Protein AF-A0A453H8H9-F1 (afdb_monomer_lite)

InterPro domains:
  IPR011989 Armadillo-like helical [G3DSA:1.25.10.10] (1-141)
  IPR016024 Armadillo-type fold [SSF48371] (12-138)
  IPR057546 Stalled ribosome sensor GCN1-like, HEAT repeats region [PF23271] (2-130)

Organism: Aegilops tauschii subsp. strangulata (NCBI:txid200361)

Structure (mmCIF, N/CA/C/O backbone):
data_AF-A0A453H8H9-F1
#
_entry.id   AF-A0A453H8H9-F1
#
loop_
_atom_site.group_PDB
_atom_site.id
_atom_site.type_symbol
_atom_site.label_atom_id
_atom_site.label_alt_id
_atom_site.label_comp_id
_atom_site.label_asym_id
_atom_site.label_entity_id
_atom_site.label_seq_id
_atom_site.pdbx_PDB_ins_code
_atom_site.Cartn_x
_atom_site.Cartn_y
_atom_site.Cartn_z
_atom_site.occupancy
_atom_site.B_iso_or_equiv
_atom_site.auth_seq_id
_atom_site.auth_comp_id
_atom_site.auth_asym_id
_atom_site.auth_atom_id
_atom_site.pdbx_PDB_model_num
ATOM 1 N N . LYS A 1 1 ? -10.991 -15.855 0.104 1.00 68.19 1 LYS A N 1
ATOM 2 C CA . LYS A 1 1 ? -11.996 -16.434 1.033 1.00 68.19 1 LYS A CA 1
ATOM 3 C C . LYS A 1 1 ? -11.415 -16.851 2.385 1.00 68.19 1 LYS A C 1
ATOM 5 O O . LYS A 1 1 ? -11.667 -16.126 3.324 1.00 68.19 1 LYS A O 1
ATOM 10 N N . ALA A 1 2 ? -10.619 -17.922 2.534 1.00 87.75 2 ALA A N 1
ATOM 11 C CA . ALA A 1 2 ? -10.111 -18.306 3.870 1.00 87.75 2 ALA A CA 1
ATOM 12 C C . ALA A 1 2 ? -9.236 -17.217 4.531 1.00 87.75 2 ALA A C 1
ATOM 14 O O . ALA A 1 2 ? -9.503 -16.815 5.657 1.00 87.75 2 ALA A O 1
ATOM 15 N N . ALA A 1 3 ? -8.254 -16.678 3.798 1.00 88.38 3 ALA A N 1
ATOM 16 C CA . ALA A 1 3 ? -7.404 -15.593 4.299 1.00 88.38 3 ALA A CA 1
ATOM 17 C C . ALA A 1 3 ? -8.196 -14.307 4.606 1.00 88.38 3 ALA A C 1
ATOM 19 O O . ALA A 1 3 ? -7.966 -13.677 5.627 1.00 88.38 3 ALA A O 1
ATOM 20 N N . GLU A 1 4 ? -9.172 -13.953 3.766 1.00 93.19 4 GLU A N 1
ATOM 21 C CA . GLU A 1 4 ? -10.088 -12.828 4.022 1.00 93.19 4 GLU A CA 1
ATOM 22 C C . GLU A 1 4 ? -10.867 -13.018 5.327 1.00 93.19 4 GLU A C 1
ATOM 24 O O . GLU A 1 4 ? -10.974 -12.081 6.106 1.00 93.19 4 GLU A O 1
ATOM 29 N N . THR A 1 5 ? -11.391 -14.222 5.584 1.00 90.19 5 THR A N 1
ATOM 30 C CA . THR A 1 5 ? -12.104 -14.520 6.831 1.00 90.19 5 THR A CA 1
ATOM 31 C C . THR A 1 5 ? -11.194 -14.336 8.038 1.00 90.19 5 THR A C 1
ATOM 33 O O . THR A 1 5 ? -11.601 -13.666 8.976 1.00 90.19 5 THR A O 1
ATOM 36 N N . ILE A 1 6 ? -9.967 -14.865 7.993 1.00 87.19 6 ILE A N 1
ATOM 37 C CA . ILE A 1 6 ? -8.990 -14.725 9.086 1.00 87.19 6 ILE A CA 1
ATOM 38 C C . ILE A 1 6 ? -8.727 -13.246 9.383 1.00 87.19 6 ILE A C 1
ATOM 40 O O . ILE A 1 6 ? -8.815 -12.821 10.526 1.00 87.19 6 ILE A O 1
ATOM 44 N N . VAL A 1 7 ? -8.487 -12.448 8.343 1.00 89.88 7 VAL A N 1
ATOM 45 C CA . VAL A 1 7 ? -8.181 -11.015 8.457 1.00 89.88 7 VAL A CA 1
ATOM 46 C C . VAL A 1 7 ? -9.344 -10.191 9.040 1.00 89.88 7 VAL A C 1
ATOM 48 O O . VAL A 1 7 ? -9.112 -9.094 9.530 1.00 89.88 7 VAL A O 1
ATOM 51 N N . LEU A 1 8 ? -10.586 -10.690 9.015 1.00 90.94 8 LEU A N 1
ATOM 52 C CA . LEU A 1 8 ? -11.754 -9.979 9.562 1.00 90.94 8 LEU A CA 1
ATOM 53 C C . LEU A 1 8 ? -12.196 -10.437 10.950 1.00 90.94 8 LEU A C 1
ATOM 55 O O . LEU A 1 8 ? -13.055 -9.783 11.538 1.00 90.94 8 LEU A O 1
ATOM 59 N N . VAL A 1 9 ? -11.678 -11.560 11.448 1.00 91.25 9 VAL A N 1
ATOM 60 C CA . VAL A 1 9 ? -12.041 -12.088 12.775 1.00 91.25 9 VAL A CA 1
ATOM 61 C C . VAL A 1 9 ? -10.989 -11.796 13.841 1.00 91.25 9 VAL A C 1
ATOM 63 O O . VAL A 1 9 ? -11.184 -12.191 14.986 1.00 91.25 9 VAL A O 1
ATOM 66 N N . ILE A 1 10 ? -9.889 -11.134 13.473 1.00 91.94 10 ILE A N 1
ATOM 67 C CA . ILE A 1 10 ? -8.892 -10.657 14.432 1.00 91.94 10 ILE A CA 1
ATOM 68 C C . ILE A 1 10 ? -9.427 -9.483 15.259 1.00 91.94 10 ILE A C 1
ATOM 70 O O . ILE A 1 10 ? -10.269 -8.710 14.797 1.00 91.94 10 ILE A O 1
ATOM 74 N N . ASP A 1 11 ? -8.909 -9.369 16.474 1.00 93.12 11 ASP A N 1
ATOM 75 C CA . ASP A 1 11 ? -9.022 -8.218 17.363 1.00 93.12 11 ASP A CA 1
ATOM 76 C C . ASP A 1 11 ? -7.749 -7.352 17.285 1.00 93.12 11 ASP A C 1
ATOM 78 O O . ASP A 1 11 ? -6.901 -7.561 16.412 1.00 93.12 11 ASP A O 1
ATOM 82 N N . ASP A 1 12 ? -7.628 -6.368 18.177 1.00 90.88 12 ASP A N 1
ATOM 83 C CA . ASP A 1 12 ? -6.487 -5.447 18.216 1.00 90.88 12 ASP A CA 1
ATOM 84 C C . ASP A 1 12 ? -5.152 -6.183 18.461 1.00 90.88 12 ASP A C 1
ATOM 86 O O . ASP A 1 12 ? -4.170 -5.914 17.772 1.00 90.88 12 ASP A O 1
ATOM 90 N N . GLU A 1 13 ? -5.117 -7.194 19.340 1.00 91.50 13 GLU A N 1
ATOM 91 C CA . GLU A 1 13 ? -3.921 -8.037 19.543 1.00 91.50 13 GLU A CA 1
ATOM 92 C C . GLU A 1 13 ? -3.555 -8.810 18.261 1.00 91.50 13 GLU A C 1
ATOM 94 O O . GLU A 1 13 ? -2.385 -8.950 17.885 1.00 91.50 13 GLU A O 1
ATOM 99 N N . GLY A 1 14 ? -4.564 -9.285 17.527 1.00 92.75 14 GLY A N 1
ATOM 100 C CA . GLY A 1 14 ? -4.372 -9.916 16.229 1.00 92.75 14 GLY A CA 1
ATOM 101 C C . GLY A 1 14 ? -3.803 -8.970 15.163 1.00 92.75 14 GLY A C 1
ATOM 102 O O . GLY A 1 14 ? -3.051 -9.431 14.298 1.00 92.75 14 GLY A O 1
ATOM 103 N N . VAL A 1 15 ? -4.097 -7.664 15.221 1.00 93.38 15 VAL A N 1
ATOM 104 C CA . VAL A 1 15 ? -3.513 -6.651 14.318 1.00 93.38 15 VAL A CA 1
ATOM 105 C C . VAL A 1 15 ? -2.006 -6.549 14.531 1.00 93.38 15 VAL A C 1
ATOM 107 O O . VAL A 1 15 ? -1.263 -6.588 13.544 1.00 93.38 15 VAL A O 1
ATOM 110 N N . GLU A 1 16 ? -1.547 -6.520 15.787 1.00 91.69 16 GLU A N 1
ATOM 111 C CA . GLU A 1 16 ? -0.118 -6.443 16.132 1.00 91.69 16 GLU A CA 1
ATOM 112 C C . GLU A 1 16 ? 0.692 -7.596 15.522 1.00 91.69 16 GLU A C 1
ATOM 114 O O . GLU A 1 16 ? 1.848 -7.424 15.134 1.00 91.69 16 GLU A O 1
ATOM 119 N N . THR A 1 17 ? 0.070 -8.768 15.374 1.00 93.50 17 THR A N 1
ATOM 120 C CA . THR A 1 17 ? 0.698 -9.940 14.749 1.00 93.50 17 THR A CA 1
ATOM 121 C C . THR A 1 17 ? 0.535 -9.950 13.227 1.00 93.50 17 THR A C 1
ATOM 123 O O . THR A 1 17 ? 1.466 -10.289 12.492 1.00 93.50 17 THR A O 1
ATOM 126 N N . LEU A 1 18 ? -0.647 -9.593 12.718 1.00 94.69 18 LEU A N 1
ATOM 127 C CA . LEU A 1 18 ? -0.966 -9.689 11.294 1.00 94.69 18 LEU A CA 1
ATOM 128 C C . LEU A 1 18 ? -0.212 -8.652 10.453 1.00 94.69 18 LEU A C 1
ATOM 130 O O . LEU A 1 18 ? 0.249 -8.968 9.354 1.00 94.69 18 LEU A O 1
ATOM 134 N N . ILE A 1 19 ? -0.104 -7.415 10.937 1.00 94.88 19 ILE A N 1
ATOM 135 C CA . ILE A 1 19 ? 0.484 -6.305 10.179 1.00 94.88 19 ILE A CA 1
ATOM 136 C C . ILE A 1 19 ? 1.948 -6.581 9.788 1.00 94.88 19 ILE A C 1
ATOM 138 O O . ILE A 1 19 ? 2.256 -6.484 8.593 1.00 94.88 19 ILE A O 1
ATOM 142 N N . PRO A 1 20 ? 2.845 -7.010 10.701 1.00 95.81 20 PRO A N 1
ATOM 143 C CA . PRO A 1 20 ? 4.212 -7.394 10.343 1.00 95.81 20 PRO A CA 1
ATOM 144 C C . PRO A 1 20 ? 4.282 -8.510 9.293 1.00 95.81 20 PRO A C 1
ATOM 146 O O . PRO A 1 20 ? 5.117 -8.465 8.387 1.00 95.81 20 PRO A O 1
ATOM 149 N N . GLU A 1 21 ? 3.385 -9.494 9.364 1.00 96.81 21 GLU A N 1
ATOM 150 C CA . GLU A 1 21 ? 3.346 -10.617 8.423 1.00 96.81 21 GLU A CA 1
ATOM 151 C C . GLU A 1 21 ? 2.915 -10.174 7.018 1.00 96.81 21 GLU A C 1
ATOM 153 O O . GLU A 1 21 ? 3.504 -10.599 6.016 1.00 96.81 21 GLU A O 1
ATOM 158 N N . LEU A 1 22 ? 1.940 -9.265 6.927 1.00 97.31 22 LEU A N 1
ATOM 159 C CA . LEU A 1 22 ? 1.539 -8.647 5.664 1.00 97.31 22 LEU A CA 1
ATOM 160 C C . LEU A 1 22 ? 2.662 -7.776 5.085 1.00 97.31 22 LEU A C 1
ATOM 162 O O . LEU A 1 22 ? 2.945 -7.872 3.888 1.00 97.31 22 LEU A O 1
ATOM 166 N N . LEU A 1 23 ? 3.349 -6.990 5.923 1.00 96.81 23 LEU A N 1
ATOM 167 C CA . LEU A 1 23 ? 4.511 -6.183 5.529 1.00 96.81 23 LEU A CA 1
ATOM 168 C C . LEU A 1 23 ? 5.680 -7.044 5.035 1.00 96.81 23 LEU A C 1
ATOM 170 O O . LEU A 1 23 ? 6.352 -6.698 4.060 1.00 96.81 23 LEU A O 1
ATOM 174 N N . ARG A 1 24 ? 5.909 -8.204 5.650 1.00 97.31 24 ARG A N 1
ATOM 175 C CA . ARG A 1 24 ? 6.879 -9.181 5.150 1.00 97.31 24 ARG A CA 1
ATOM 176 C C . ARG A 1 24 ? 6.443 -9.734 3.794 1.00 97.31 24 ARG A C 1
ATOM 178 O O . ARG A 1 24 ? 7.250 -9.788 2.870 1.00 97.31 24 ARG A O 1
ATOM 185 N N . GLY A 1 25 ? 5.164 -10.083 3.649 1.00 98.00 25 GLY A N 1
ATOM 186 C CA . GLY A 1 25 ? 4.603 -10.626 2.412 1.00 98.00 25 GLY A CA 1
ATOM 187 C C . GLY A 1 25 ? 4.736 -9.685 1.211 1.00 98.00 25 GLY A C 1
ATOM 188 O O . GLY A 1 25 ? 5.116 -10.126 0.129 1.00 98.00 25 GLY A O 1
ATO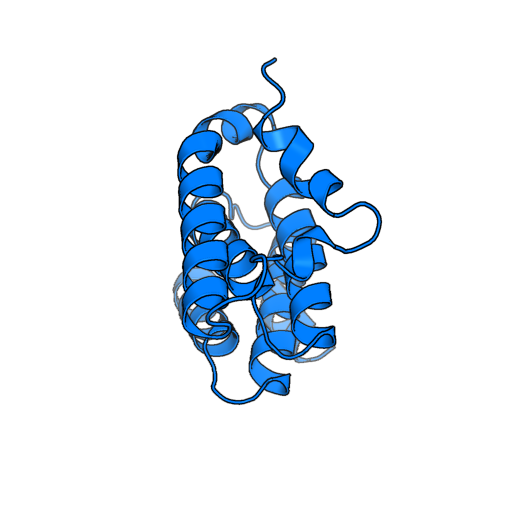M 189 N N . VAL A 1 26 ? 4.506 -8.379 1.387 1.00 97.75 26 VAL A N 1
ATOM 190 C CA . VAL A 1 26 ? 4.693 -7.375 0.315 1.00 97.75 26 VAL A CA 1
ATOM 191 C C . VAL A 1 26 ? 6.156 -7.159 -0.084 1.00 97.75 26 VAL A C 1
ATOM 193 O O . VAL A 1 26 ? 6.412 -6.623 -1.161 1.00 97.75 26 VAL A O 1
ATOM 196 N N . ASN A 1 27 ? 7.111 -7.621 0.725 1.00 95.75 27 ASN A N 1
ATOM 197 C CA . ASN A 1 27 ? 8.546 -7.587 0.435 1.00 95.75 27 ASN A CA 1
ATOM 198 C C . ASN A 1 27 ? 9.118 -8.957 0.014 1.00 95.75 27 ASN A C 1
ATOM 200 O O . ASN A 1 27 ? 10.328 -9.087 -0.159 1.00 95.75 27 ASN A O 1
ATOM 204 N N . ASP A 1 28 ? 8.270 -9.971 -0.175 1.00 98.31 28 ASP A N 1
ATOM 205 C CA . ASP A 1 28 ? 8.695 -11.325 -0.537 1.00 98.31 28 ASP A CA 1
ATOM 206 C C . ASP A 1 28 ? 9.327 -11.390 -1.942 1.00 98.31 28 ASP A C 1
ATOM 208 O O . ASP A 1 28 ? 9.010 -10.609 -2.846 1.00 98.31 28 ASP A O 1
ATOM 212 N N . ASN A 1 29 ? 10.198 -12.370 -2.172 1.00 97.12 29 ASN A N 1
ATOM 213 C CA . ASN A 1 29 ? 10.822 -12.592 -3.477 1.00 97.12 29 ASN A CA 1
ATOM 214 C C . ASN A 1 29 ? 9.810 -13.046 -4.546 1.00 97.12 29 ASN A C 1
ATOM 216 O O . ASN A 1 29 ? 9.961 -12.726 -5.729 1.00 97.12 29 ASN A O 1
ATOM 220 N N . GLN A 1 30 ? 8.748 -13.745 -4.148 1.00 98.31 30 GLN A N 1
ATOM 221 C CA . GLN A 1 30 ? 7.713 -14.251 -5.041 1.00 98.31 30 GLN A CA 1
ATOM 222 C C . GLN A 1 30 ? 6.636 -13.195 -5.308 1.00 98.31 30 GLN A C 1
ATOM 224 O O . GLN A 1 30 ? 5.987 -12.687 -4.395 1.00 98.31 30 GLN A O 1
ATOM 229 N N . ALA A 1 31 ? 6.372 -12.911 -6.588 1.00 98.44 31 ALA A N 1
ATOM 230 C CA . ALA A 1 31 ? 5.340 -11.948 -6.986 1.00 98.44 31 ALA A CA 1
ATOM 231 C C . ALA A 1 31 ? 3.935 -12.342 -6.492 1.00 98.44 31 ALA A C 1
ATOM 233 O O . ALA A 1 31 ? 3.145 -11.487 -6.102 1.00 98.44 31 ALA A O 1
ATOM 234 N N . SER A 1 32 ? 3.629 -13.644 -6.445 1.00 98.12 32 SER A N 1
ATOM 235 C CA . SER A 1 32 ? 2.363 -14.157 -5.905 1.00 98.12 32 SER A CA 1
ATOM 236 C C . SER A 1 32 ? 2.155 -13.772 -4.438 1.00 98.12 32 SER A C 1
ATOM 238 O O . SER A 1 32 ? 1.047 -13.369 -4.081 1.00 98.12 32 SER A O 1
ATOM 240 N N . MET A 1 33 ? 3.211 -13.848 -3.623 1.00 98.50 33 MET A N 1
ATOM 241 C CA . MET A 1 33 ? 3.190 -13.471 -2.209 1.00 98.50 33 MET A CA 1
ATOM 242 C C . MET A 1 33 ? 3.016 -11.964 -2.048 1.00 98.50 33 MET A C 1
ATOM 244 O O . MET A 1 33 ? 2.106 -11.539 -1.337 1.00 98.50 33 MET A O 1
ATOM 248 N N . ARG A 1 34 ? 3.787 -11.156 -2.793 1.00 98.69 34 ARG A N 1
ATOM 249 C CA . ARG A 1 34 ? 3.651 -9.691 -2.759 1.00 98.69 34 ARG A CA 1
ATOM 250 C C . ARG A 1 34 ? 2.254 -9.228 -3.146 1.00 98.69 34 ARG A C 1
ATOM 252 O O . ARG A 1 34 ? 1.642 -8.430 -2.439 1.00 98.69 34 ARG A O 1
ATOM 259 N N . ARG A 1 35 ? 1.717 -9.778 -4.236 1.00 98.69 35 ARG A N 1
ATOM 260 C CA . ARG A 1 35 ? 0.359 -9.496 -4.712 1.00 98.69 35 ARG A CA 1
ATOM 261 C C . ARG A 1 35 ? -0.704 -9.917 -3.699 1.00 98.69 35 ARG A C 1
ATOM 263 O O . ARG A 1 35 ? -1.641 -9.160 -3.459 1.00 98.69 35 ARG A O 1
ATOM 270 N N . GLY A 1 36 ? -0.573 -11.113 -3.123 1.00 98.44 36 GLY A N 1
ATOM 271 C CA . GLY A 1 36 ? -1.505 -11.628 -2.119 1.00 98.44 36 GLY A CA 1
ATOM 272 C C . GLY A 1 36 ? -1.522 -10.770 -0.855 1.00 98.44 36 GLY A C 1
ATOM 273 O O . GLY A 1 36 ? -2.593 -10.393 -0.388 1.00 98.44 36 GLY A O 1
ATOM 274 N N . ALA A 1 37 ? -0.347 -10.395 -0.352 1.00 98.56 37 ALA A N 1
ATOM 275 C CA . ALA A 1 37 ? -0.217 -9.532 0.814 1.00 98.56 37 ALA A CA 1
ATOM 276 C C . ALA A 1 37 ? -0.781 -8.127 0.554 1.00 98.56 37 ALA A C 1
ATOM 278 O O . ALA A 1 37 ? -1.585 -7.645 1.348 1.00 98.56 37 ALA A O 1
ATOM 279 N N . ALA A 1 38 ? -0.464 -7.510 -0.591 1.00 98.81 38 ALA A N 1
ATOM 280 C CA . ALA A 1 38 ? -1.032 -6.215 -0.971 1.00 98.81 38 ALA A CA 1
ATOM 281 C C . ALA A 1 38 ? -2.567 -6.270 -1.042 1.00 98.81 38 ALA A C 1
ATOM 283 O O . ALA A 1 38 ? -3.250 -5.414 -0.482 1.00 98.81 38 ALA A O 1
ATOM 284 N N . TYR A 1 39 ? -3.119 -7.320 -1.661 1.00 98.69 39 TYR A N 1
ATOM 285 C CA . TYR A 1 39 ? -4.563 -7.542 -1.695 1.00 98.69 39 TYR A CA 1
ATOM 286 C C . TYR A 1 39 ? -5.167 -7.636 -0.286 1.00 98.69 39 TYR A C 1
ATOM 288 O O . TYR A 1 39 ? -6.182 -6.989 -0.024 1.00 98.69 39 TYR A O 1
ATOM 296 N N . LEU A 1 40 ? -4.554 -8.413 0.614 1.00 98.44 40 LEU A N 1
ATOM 297 C CA . LEU A 1 40 ? -5.045 -8.598 1.981 1.00 98.44 40 LEU A CA 1
ATOM 298 C C . LEU A 1 40 ? -4.957 -7.316 2.812 1.00 98.44 40 LEU A C 1
ATOM 300 O O . LEU A 1 40 ? -5.911 -7.029 3.525 1.00 98.44 40 LEU A O 1
ATOM 304 N N . ILE A 1 41 ? -3.902 -6.508 2.660 1.00 98.50 41 ILE A N 1
ATOM 305 C CA . ILE A 1 41 ? -3.819 -5.169 3.270 1.00 98.50 41 ILE A CA 1
ATOM 306 C C . ILE A 1 41 ? -5.008 -4.323 2.815 1.00 98.50 41 ILE A C 1
ATOM 308 O O . ILE A 1 41 ? -5.780 -3.821 3.628 1.00 98.50 41 ILE A O 1
ATOM 312 N N . GLY A 1 42 ? -5.222 -4.217 1.501 1.00 98.38 42 GLY A N 1
ATOM 313 C CA . GLY A 1 42 ? -6.352 -3.461 0.972 1.00 98.38 42 GLY A CA 1
ATOM 314 C C . GLY A 1 42 ? -7.703 -4.010 1.441 1.00 98.38 42 GLY A C 1
ATOM 315 O O . GLY A 1 42 ? -8.649 -3.254 1.649 1.00 98.38 42 GLY A O 1
ATOM 316 N N . PHE A 1 43 ? -7.830 -5.329 1.576 1.00 98.19 43 PHE A N 1
ATOM 317 C CA . PHE A 1 43 ? -9.043 -5.972 2.066 1.00 98.19 43 PHE A CA 1
ATOM 318 C C . PHE A 1 43 ? -9.295 -5.681 3.551 1.00 98.19 43 PHE A C 1
ATOM 320 O O . PHE A 1 43 ? -10.426 -5.336 3.889 1.00 98.19 43 PHE A O 1
ATOM 327 N N . LEU A 1 44 ? -8.265 -5.758 4.397 1.00 97.44 44 LEU A N 1
ATOM 328 C CA . LEU A 1 44 ? -8.325 -5.429 5.821 1.00 97.44 44 LEU A CA 1
ATOM 329 C C . LEU A 1 44 ? -8.821 -3.993 6.017 1.00 97.44 44 LEU A C 1
ATOM 331 O O . LEU A 1 44 ? -9.873 -3.785 6.609 1.00 97.44 44 LEU A O 1
ATOM 335 N N . PHE A 1 45 ? -8.133 -3.016 5.423 1.00 97.69 45 PHE A N 1
ATOM 336 C CA . PHE A 1 45 ? -8.444 -1.593 5.602 1.00 97.69 45 PHE A CA 1
ATOM 337 C C . PHE A 1 45 ? -9.822 -1.201 5.056 1.00 97.69 45 PHE A C 1
ATOM 339 O O . PHE A 1 45 ? -10.449 -0.269 5.546 1.00 97.69 45 PHE A O 1
ATOM 346 N N . LYS A 1 46 ? -10.329 -1.925 4.052 1.00 97.38 46 LYS A N 1
ATOM 347 C CA . LYS A 1 46 ? -11.664 -1.667 3.498 1.00 97.38 46 LYS A CA 1
ATOM 348 C C . LYS A 1 46 ? -12.800 -2.234 4.352 1.00 97.38 46 LYS A C 1
ATOM 350 O O . LYS A 1 46 ? -13.896 -1.683 4.318 1.00 97.38 46 LYS A O 1
ATOM 355 N N . ASN A 1 47 ? -12.590 -3.380 4.998 1.00 96.56 47 ASN A N 1
ATOM 356 C CA . ASN A 1 47 ? -13.687 -4.180 5.555 1.00 96.56 47 ASN A CA 1
ATOM 357 C C . ASN A 1 47 ? -13.602 -4.374 7.075 1.00 96.56 47 ASN A C 1
ATOM 359 O O . ASN A 1 47 ? -14.587 -4.812 7.671 1.00 96.56 47 ASN A O 1
ATOM 363 N N . SER A 1 48 ? -12.456 -4.087 7.695 1.00 94.25 48 SER A N 1
ATOM 364 C CA . SER A 1 48 ? -12.303 -4.156 9.145 1.00 94.25 48 SER A CA 1
ATOM 365 C C . SER A 1 48 ? -13.160 -3.101 9.838 1.00 94.25 48 SER A C 1
ATOM 367 O O . SER A 1 48 ? -13.410 -2.023 9.300 1.00 94.25 48 SER A O 1
ATOM 369 N N . LYS A 1 49 ? -13.605 -3.427 11.052 1.00 91.12 49 LYS A N 1
ATOM 370 C CA . LYS A 1 49 ? -14.250 -2.479 11.972 1.00 91.12 49 LYS A CA 1
ATOM 371 C C . LYS A 1 49 ? -13.274 -1.920 13.010 1.00 91.12 49 LYS A C 1
ATOM 373 O O . LYS A 1 49 ? -13.683 -1.093 13.818 1.00 91.12 49 LYS A O 1
ATOM 378 N N . LEU A 1 50 ? -12.031 -2.402 13.004 1.00 93.88 50 LEU A N 1
ATOM 379 C CA . LEU A 1 50 ? -10.971 -1.942 13.893 1.00 93.88 50 LEU A CA 1
ATOM 380 C C . LEU A 1 50 ? -10.488 -0.554 13.465 1.00 93.88 50 LEU A C 1
ATOM 382 O O . LEU A 1 50 ? -10.578 -0.182 12.290 1.00 93.88 50 LEU A O 1
ATOM 386 N N . TYR A 1 51 ? -9.966 0.203 14.423 1.00 91.56 51 TYR A N 1
ATOM 387 C CA . TYR A 1 51 ? -9.309 1.469 14.140 1.00 91.56 51 TYR A CA 1
ATOM 388 C C . TYR A 1 51 ? -7.901 1.184 13.614 1.00 91.56 51 TYR A C 1
ATOM 390 O O . TYR A 1 51 ? -7.044 0.760 14.372 1.00 91.56 51 TYR A O 1
ATOM 398 N N . LEU A 1 52 ? -7.690 1.387 12.310 1.00 95.44 52 LEU A N 1
ATOM 399 C CA . LEU A 1 52 ? -6.422 1.079 11.627 1.00 95.44 52 LEU A CA 1
ATOM 400 C C . LEU A 1 52 ? -5.665 2.332 11.157 1.00 95.44 52 LEU A C 1
ATOM 402 O O . LEU A 1 52 ? -4.840 2.280 10.240 1.00 95.44 52 LEU A O 1
ATOM 406 N N . ALA A 1 53 ? -6.030 3.506 11.679 1.00 92.94 53 ALA A N 1
ATOM 407 C CA . ALA A 1 53 ? -5.437 4.757 11.215 1.00 92.94 53 ALA A CA 1
ATOM 408 C C . ALA A 1 53 ? -3.967 4.886 11.642 1.00 92.94 53 ALA A C 1
ATOM 410 O O . ALA A 1 53 ? -3.195 5.526 10.929 1.00 92.94 53 ALA A O 1
ATOM 411 N N . ASP A 1 54 ? -3.575 4.240 12.743 1.00 93.88 54 ASP A N 1
ATOM 412 C CA . ASP A 1 54 ? -2.206 4.272 13.262 1.00 93.88 54 ASP A CA 1
ATOM 413 C C . ASP A 1 54 ? -1.253 3.428 12.393 1.00 93.88 54 ASP A C 1
ATOM 415 O O . ASP A 1 54 ? -0.093 3.788 12.202 1.00 93.88 54 ASP A O 1
ATOM 419 N N . GLU A 1 55 ? -1.760 2.368 11.758 1.00 96.31 55 GLU A N 1
ATOM 420 C CA . GLU A 1 55 ? -1.027 1.495 10.833 1.00 96.31 55 GLU A CA 1
ATOM 421 C C . GLU A 1 55 ? -1.041 2.020 9.387 1.00 96.31 55 GLU A C 1
ATOM 423 O O . GLU A 1 55 ? -0.218 1.622 8.553 1.00 96.31 55 GLU A O 1
ATOM 428 N N . ALA A 1 56 ? -1.983 2.908 9.052 1.00 97.25 56 ALA A N 1
ATOM 429 C CA . ALA A 1 56 ? -2.155 3.429 7.699 1.00 97.25 56 ALA A CA 1
ATOM 430 C C . ALA A 1 56 ? -0.882 4.074 7.104 1.00 97.25 56 ALA A C 1
ATOM 432 O O . ALA A 1 56 ? -0.600 3.800 5.933 1.00 97.25 56 ALA A O 1
ATOM 433 N N . PRO A 1 57 ? -0.082 4.878 7.840 1.00 97.81 57 PRO A N 1
ATOM 434 C CA . PRO A 1 57 ? 1.163 5.465 7.335 1.00 97.81 57 PRO A CA 1
ATOM 435 C C . PRO A 1 57 ? 2.139 4.431 6.756 1.00 97.81 57 PRO A C 1
ATOM 437 O O . PRO A 1 57 ? 2.643 4.602 5.639 1.00 97.81 57 PRO A O 1
ATOM 440 N N . ASP A 1 58 ? 2.358 3.330 7.474 1.00 97.12 58 ASP A N 1
ATOM 441 C CA . ASP A 1 58 ? 3.283 2.272 7.062 1.00 97.12 58 ASP A CA 1
ATOM 442 C C . ASP A 1 58 ? 2.751 1.515 5.845 1.00 97.12 58 ASP A C 1
ATOM 444 O O . ASP A 1 58 ? 3.503 1.230 4.900 1.00 97.12 58 ASP A O 1
ATOM 448 N N . MET A 1 59 ? 1.437 1.268 5.806 1.00 97.94 59 MET A N 1
ATOM 449 C CA . MET A 1 59 ? 0.787 0.683 4.635 1.00 97.94 59 MET A CA 1
ATOM 450 C C . MET A 1 59 ? 0.906 1.596 3.413 1.00 97.94 59 MET A C 1
ATOM 452 O O . MET A 1 59 ? 1.268 1.124 2.335 1.00 97.94 59 MET A O 1
ATOM 456 N N . MET A 1 60 ? 0.653 2.901 3.557 1.00 98.50 60 MET A N 1
ATOM 457 C CA . MET A 1 60 ? 0.780 3.866 2.461 1.00 98.50 60 MET A CA 1
ATOM 458 C C . MET A 1 60 ? 2.202 3.877 1.900 1.00 98.50 60 MET A C 1
ATOM 460 O O . MET A 1 60 ? 2.385 3.716 0.692 1.00 98.50 60 MET A O 1
ATOM 464 N N . SER A 1 61 ? 3.211 4.018 2.763 1.00 98.31 61 SER A N 1
ATOM 465 C CA . SER A 1 61 ? 4.619 4.059 2.351 1.00 98.31 61 SER A CA 1
ATOM 466 C C . SER A 1 61 ? 5.034 2.790 1.596 1.00 98.31 61 SER A C 1
ATOM 468 O O . SER A 1 61 ? 5.629 2.842 0.509 1.00 98.31 61 SER A O 1
ATOM 470 N N . THR A 1 62 ? 4.642 1.633 2.132 1.00 98.25 62 THR A N 1
ATOM 471 C CA . THR A 1 62 ? 4.983 0.327 1.568 1.00 98.25 62 THR A CA 1
ATOM 472 C C . THR A 1 62 ? 4.297 0.092 0.223 1.00 98.25 62 THR A C 1
ATOM 474 O O . THR A 1 62 ? 4.952 -0.282 -0.753 1.00 98.25 62 THR A O 1
ATOM 477 N N . LEU A 1 63 ? 2.993 0.366 0.130 1.00 98.75 63 LEU A N 1
ATOM 478 C CA . LEU A 1 63 ? 2.218 0.172 -1.096 1.00 98.75 63 LEU A CA 1
ATOM 479 C C . LEU A 1 63 ? 2.648 1.139 -2.206 1.00 98.75 63 LEU A C 1
ATOM 481 O O . LEU A 1 63 ? 2.759 0.720 -3.357 1.00 98.75 63 LEU A O 1
ATOM 485 N N . ILE A 1 64 ? 2.972 2.396 -1.877 1.00 98.62 64 ILE A N 1
ATOM 486 C CA . ILE A 1 64 ? 3.533 3.357 -2.841 1.00 98.62 64 ILE A CA 1
ATOM 487 C C . ILE A 1 64 ? 4.882 2.861 -3.371 1.00 98.62 64 ILE A C 1
ATOM 489 O O . ILE A 1 64 ? 5.131 2.911 -4.576 1.00 98.62 64 ILE A O 1
ATOM 493 N N . THR A 1 65 ? 5.746 2.330 -2.503 1.00 98.12 65 THR A N 1
ATOM 494 C CA . THR A 1 65 ? 7.020 1.735 -2.934 1.00 98.12 65 THR A CA 1
ATOM 495 C C . THR A 1 65 ? 6.789 0.540 -3.865 1.00 98.12 65 THR A C 1
ATOM 497 O O . THR A 1 65 ? 7.507 0.375 -4.859 1.00 98.12 65 THR A O 1
ATOM 500 N N . LEU A 1 66 ? 5.754 -0.262 -3.602 1.00 98.12 66 LEU A N 1
ATOM 501 C CA . LEU A 1 66 ? 5.364 -1.420 -4.409 1.00 98.12 66 LEU A CA 1
ATOM 502 C C . LEU A 1 66 ? 4.790 -1.039 -5.792 1.00 98.12 66 LEU A C 1
ATOM 504 O O . LEU A 1 66 ? 4.769 -1.871 -6.693 1.00 98.12 66 LEU A O 1
ATOM 508 N N . LEU A 1 67 ? 4.455 0.232 -6.044 1.00 98.25 67 LEU A N 1
ATOM 509 C CA . LEU A 1 67 ? 4.114 0.722 -7.393 1.00 98.25 67 LEU A CA 1
ATOM 510 C C . LEU A 1 67 ? 5.290 0.665 -8.389 1.00 98.25 67 LEU A C 1
ATOM 512 O O . LEU A 1 67 ? 5.088 0.869 -9.587 1.00 98.25 67 LEU A O 1
ATOM 516 N N . SER A 1 68 ? 6.508 0.401 -7.899 1.00 97.00 68 SER A N 1
ATOM 517 C CA . SER A 1 68 ? 7.715 0.130 -8.698 1.00 97.00 68 SER A CA 1
ATOM 518 C C . SER A 1 68 ? 7.960 -1.361 -8.973 1.00 97.00 68 SER A C 1
ATOM 520 O O . SER A 1 68 ? 9.049 -1.733 -9.422 1.00 97.00 68 SER A O 1
ATOM 522 N N . ASP A 1 69 ? 7.006 -2.242 -8.652 1.00 97.75 69 ASP A N 1
ATOM 523 C CA . ASP A 1 69 ? 7.196 -3.678 -8.852 1.00 97.75 69 ASP A CA 1
ATOM 524 C C . ASP A 1 69 ? 7.419 -4.040 -10.329 1.00 97.75 69 ASP A C 1
ATOM 526 O O . ASP A 1 69 ? 6.947 -3.375 -11.249 1.00 97.75 69 ASP A O 1
ATOM 530 N N . THR A 1 70 ? 8.164 -5.121 -10.552 1.00 95.38 70 THR A N 1
ATOM 531 C CA . THR A 1 70 ? 8.372 -5.704 -11.888 1.00 95.38 70 THR A CA 1
ATOM 532 C C . THR A 1 70 ? 7.165 -6.478 -12.399 1.00 95.38 70 THR A C 1
ATOM 534 O O . THR A 1 70 ? 7.038 -6.662 -13.605 1.00 95.38 70 THR A O 1
ATOM 537 N N . ASP A 1 71 ? 6.320 -6.980 -11.501 1.00 97.81 71 ASP A N 1
ATOM 538 C CA . ASP A 1 71 ? 5.116 -7.717 -11.852 1.00 97.81 71 ASP A CA 1
ATOM 539 C C . ASP A 1 71 ? 3.907 -6.775 -11.905 1.00 97.81 71 ASP A C 1
ATOM 541 O O . ASP A 1 71 ? 3.488 -6.208 -10.895 1.00 97.81 71 ASP A O 1
ATOM 545 N N . ASN A 1 72 ? 3.305 -6.634 -13.088 1.00 97.88 72 ASN A N 1
ATOM 546 C CA . ASN A 1 72 ? 2.195 -5.702 -13.307 1.00 97.88 72 ASN A CA 1
ATOM 547 C C . ASN A 1 72 ? 0.958 -6.030 -12.455 1.00 97.88 72 ASN A C 1
ATOM 549 O O . ASN A 1 72 ? 0.232 -5.121 -12.052 1.00 97.88 72 ASN A O 1
ATOM 553 N N . ALA A 1 73 ? 0.709 -7.310 -12.160 1.00 98.44 73 ALA A N 1
ATOM 554 C CA . ALA A 1 73 ? -0.417 -7.700 -11.314 1.00 98.44 73 ALA A CA 1
ATOM 555 C C . ALA A 1 73 ? -0.197 -7.281 -9.851 1.00 98.44 73 ALA A C 1
ATOM 557 O O . ALA A 1 73 ? -1.144 -6.892 -9.171 1.00 98.44 73 ALA A O 1
ATOM 558 N N . THR A 1 74 ? 1.050 -7.314 -9.381 1.00 98.69 74 THR A N 1
ATOM 559 C CA . THR A 1 74 ? 1.456 -6.778 -8.080 1.00 98.69 74 THR A CA 1
ATOM 560 C C . THR A 1 74 ? 1.303 -5.258 -8.039 1.00 98.69 74 THR A C 1
ATOM 562 O O . THR A 1 74 ? 0.732 -4.746 -7.082 1.00 98.69 74 THR A O 1
ATOM 565 N N . VAL A 1 75 ? 1.716 -4.539 -9.092 1.00 98.62 75 VAL A N 1
ATOM 566 C CA . VAL A 1 75 ? 1.524 -3.079 -9.199 1.00 98.62 75 VAL A CA 1
ATOM 567 C C . VAL A 1 75 ? 0.041 -2.704 -9.105 1.00 98.62 75 VAL A C 1
ATOM 569 O O . VAL A 1 75 ? -0.317 -1.801 -8.350 1.00 98.62 75 VAL A O 1
ATOM 572 N N . LEU A 1 76 ? -0.831 -3.411 -9.832 1.00 98.62 76 LEU A N 1
ATOM 573 C CA . LEU A 1 76 ? -2.274 -3.169 -9.785 1.00 98.62 76 LEU A CA 1
ATOM 574 C C . LEU A 1 76 ? -2.847 -3.439 -8.385 1.00 98.62 76 LEU A C 1
ATOM 576 O O . LEU A 1 76 ? -3.568 -2.599 -7.850 1.00 98.62 76 LEU A O 1
ATOM 580 N N . ALA A 1 77 ? -2.486 -4.568 -7.767 1.00 98.75 77 ALA A N 1
ATOM 581 C CA . ALA A 1 77 ? -2.930 -4.901 -6.414 1.00 98.75 77 ALA A CA 1
ATOM 582 C C . ALA A 1 77 ? -2.464 -3.863 -5.380 1.00 98.75 77 ALA A C 1
ATOM 584 O O . ALA A 1 77 ? -3.240 -3.473 -4.511 1.00 98.75 77 ALA A O 1
ATOM 585 N N . ALA A 1 78 ? -1.225 -3.378 -5.500 1.00 98.81 78 ALA A N 1
ATOM 586 C CA . ALA A 1 78 ? -0.679 -2.334 -4.641 1.00 98.81 78 ALA A CA 1
ATOM 587 C C . ALA A 1 78 ? -1.442 -1.012 -4.788 1.00 98.81 78 ALA A C 1
ATOM 589 O O . ALA A 1 78 ? -1.777 -0.379 -3.789 1.00 98.81 78 ALA A O 1
ATOM 590 N N . TRP A 1 79 ? -1.762 -0.616 -6.023 1.00 98.75 79 TRP A N 1
ATOM 591 C CA . TRP A 1 79 ? -2.532 0.596 -6.300 1.00 98.75 79 TRP A CA 1
ATOM 592 C C . TRP A 1 79 ? -3.958 0.518 -5.737 1.00 98.75 79 TRP A C 1
ATOM 594 O O . TRP A 1 79 ? -4.416 1.450 -5.071 1.00 98.75 79 TRP A O 1
ATOM 604 N N . GLU A 1 80 ? -4.648 -0.608 -5.936 1.00 98.75 80 GLU A N 1
ATOM 605 C CA . GLU A 1 80 ? -5.982 -0.823 -5.369 1.00 98.75 80 GLU A CA 1
ATOM 606 C C . GLU A 1 80 ? -5.960 -0.830 -3.839 1.00 98.75 80 GLU A C 1
ATOM 608 O O . GLU A 1 80 ? -6.844 -0.254 -3.204 1.00 98.75 80 GLU A O 1
ATOM 613 N N . ALA A 1 81 ? -4.956 -1.474 -3.242 1.00 98.81 81 ALA A N 1
ATOM 614 C CA . ALA A 1 81 ? -4.784 -1.508 -1.799 1.00 98.81 81 ALA A CA 1
ATOM 615 C C . ALA A 1 81 ? -4.508 -0.114 -1.236 1.00 98.81 81 ALA A C 1
ATOM 617 O O . ALA A 1 81 ? -5.157 0.282 -0.272 1.00 98.81 81 ALA A O 1
ATOM 618 N N . PHE A 1 82 ? -3.636 0.665 -1.883 1.00 98.81 82 PHE A N 1
ATOM 619 C CA . PHE A 1 82 ? -3.350 2.040 -1.486 1.00 98.81 82 PHE A CA 1
ATOM 620 C C . PHE A 1 82 ? -4.622 2.890 -1.506 1.00 98.81 82 PHE A C 1
ATOM 622 O O . PHE A 1 82 ? -4.909 3.593 -0.542 1.00 98.81 82 PHE A O 1
ATOM 629 N N . SER A 1 83 ? -5.457 2.747 -2.540 1.00 98.56 83 SER A N 1
ATOM 630 C CA . SER A 1 83 ? -6.750 3.434 -2.591 1.00 98.56 83 SER A CA 1
ATOM 631 C C . SER A 1 83 ? -7.683 3.069 -1.435 1.00 98.56 83 SER A C 1
ATOM 633 O O . SER A 1 83 ? -8.467 3.916 -1.012 1.00 98.56 83 SER A O 1
ATOM 635 N N . ARG A 1 84 ? -7.641 1.825 -0.947 1.00 98.56 84 ARG A N 1
ATOM 636 C CA . ARG A 1 84 ? -8.475 1.371 0.175 1.00 98.56 84 ARG A CA 1
ATOM 637 C C . ARG A 1 84 ? -7.946 1.880 1.513 1.00 98.56 84 ARG A C 1
ATOM 639 O O . ARG A 1 84 ? -8.750 2.332 2.314 1.00 98.56 84 ARG A O 1
ATOM 646 N N . VAL A 1 85 ? -6.624 1.881 1.700 1.00 98.56 85 VAL A N 1
ATOM 647 C CA . VAL A 1 85 ? -5.960 2.462 2.879 1.00 98.56 85 VAL A CA 1
ATOM 648 C C . VAL A 1 85 ? -6.243 3.961 2.974 1.00 98.56 85 VAL A C 1
ATOM 650 O O . VAL A 1 85 ? -6.639 4.451 4.020 1.00 98.56 85 VAL A O 1
ATOM 653 N N . VAL A 1 86 ? -6.119 4.710 1.875 1.00 98.12 86 VAL A N 1
ATOM 654 C CA . VAL A 1 86 ? -6.467 6.143 1.877 1.00 98.12 86 VAL A CA 1
ATOM 655 C C . VAL A 1 86 ? -7.950 6.352 2.184 1.00 98.12 86 VAL A C 1
ATOM 657 O O . VAL A 1 86 ? -8.305 7.276 2.905 1.00 98.12 86 VAL A O 1
ATOM 660 N N . GLY A 1 87 ? -8.822 5.489 1.657 1.00 97.12 87 GLY A N 1
ATOM 661 C CA . GLY A 1 87 ? -10.265 5.575 1.881 1.00 97.12 87 GLY A CA 1
ATOM 662 C C . GLY A 1 87 ? -10.722 5.250 3.306 1.00 97.12 87 GLY A C 1
ATOM 663 O O . GLY A 1 87 ? -11.845 5.609 3.651 1.00 97.12 87 GLY A O 1
ATOM 664 N N . SER A 1 88 ? -9.895 4.583 4.117 1.00 96.69 88 SER A N 1
ATOM 665 C CA . SER A 1 88 ? -10.216 4.257 5.512 1.00 96.69 88 SER A CA 1
ATOM 666 C C . SER A 1 88 ? -9.714 5.300 6.512 1.00 96.69 88 SER A C 1
ATOM 668 O O . SER A 1 88 ? -10.140 5.282 7.662 1.00 96.69 88 SER A O 1
ATOM 670 N N . VAL A 1 89 ? -8.807 6.190 6.103 1.00 96.19 89 VAL A N 1
ATOM 671 C CA . VAL A 1 89 ? -8.279 7.252 6.968 1.00 96.19 89 VAL A CA 1
ATOM 672 C C . VAL A 1 89 ? -9.250 8.442 6.982 1.00 96.19 89 VAL A C 1
ATOM 674 O O . VAL A 1 89 ? -9.709 8.863 5.912 1.00 96.19 89 VAL A O 1
ATOM 677 N N . PRO A 1 90 ? -9.571 9.017 8.159 1.00 94.62 90 PRO A N 1
ATOM 678 C CA . PRO A 1 90 ? -10.402 10.215 8.249 1.00 94.62 90 PRO A CA 1
ATOM 679 C C . PRO A 1 90 ? -9.843 11.369 7.410 1.00 94.62 90 PRO A C 1
ATOM 681 O O . PRO A 1 90 ? -8.635 11.617 7.384 1.00 94.62 90 PRO A O 1
ATOM 684 N N . LYS A 1 91 ? -10.718 12.101 6.713 1.00 93.81 91 LYS A N 1
ATOM 685 C CA . LYS A 1 91 ? -10.306 13.111 5.721 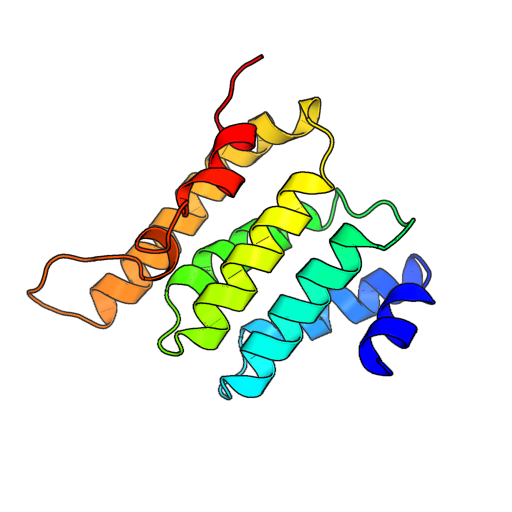1.00 93.81 91 LYS A CA 1
ATOM 686 C C . LYS A 1 91 ? -9.458 14.225 6.329 1.00 93.81 91 LYS A C 1
ATOM 688 O O . LYS A 1 91 ? -8.540 14.714 5.685 1.00 93.81 91 LYS A O 1
ATOM 693 N N . GLU A 1 92 ? -9.753 14.594 7.564 1.00 93.81 92 GLU A N 1
ATOM 694 C CA . GLU A 1 92 ? -9.040 15.582 8.366 1.00 93.81 92 GLU A CA 1
ATOM 695 C C . GLU A 1 92 ? -7.607 15.157 8.723 1.00 93.81 92 GLU A C 1
ATOM 697 O O . GLU A 1 92 ? -6.754 16.014 8.945 1.00 93.81 92 GLU A O 1
ATOM 702 N N . GLN A 1 93 ? -7.315 13.852 8.730 1.00 94.69 93 GLN A N 1
ATOM 703 C CA . GLN A 1 93 ? -5.977 13.320 8.995 1.00 94.69 93 GLN A CA 1
ATOM 704 C C . GLN A 1 93 ? -5.137 13.199 7.718 1.00 94.69 93 GLN A C 1
ATOM 706 O O . GLN A 1 93 ? -3.911 13.276 7.784 1.00 94.69 93 GLN A O 1
ATOM 711 N N . LEU A 1 94 ? -5.764 13.076 6.542 1.00 96.12 94 LEU A N 1
ATOM 712 C CA . LEU A 1 94 ? -5.063 12.864 5.271 1.00 96.12 94 LEU A CA 1
ATOM 713 C C . LEU A 1 94 ? -3.966 13.904 4.964 1.00 96.12 94 LEU A C 1
ATOM 715 O O . LEU A 1 94 ? -2.871 13.483 4.577 1.00 96.12 94 LEU A O 1
ATOM 719 N N . PRO A 1 95 ? -4.161 15.225 5.181 1.00 95.88 95 PRO A N 1
ATOM 720 C CA . PRO A 1 95 ? -3.114 16.213 4.916 1.00 95.88 95 PRO A CA 1
ATOM 721 C C . PRO A 1 95 ? -1.830 15.999 5.732 1.00 95.88 95 PRO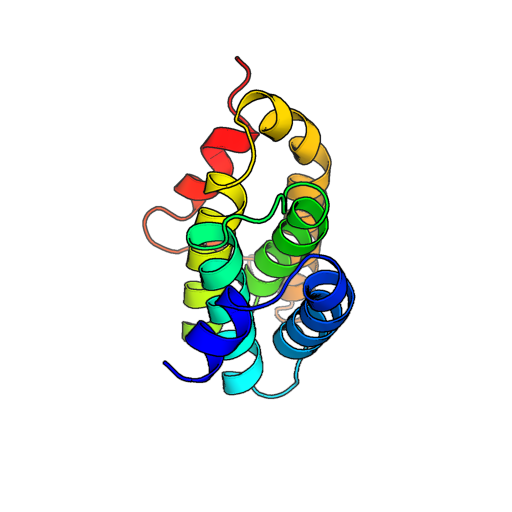 A C 1
ATOM 723 O O . PRO A 1 95 ? -0.752 16.423 5.308 1.00 95.88 95 PRO A O 1
ATOM 726 N N . THR A 1 96 ? -1.903 15.306 6.875 1.00 96.12 96 THR A N 1
ATOM 727 C CA . THR A 1 96 ? -0.722 15.002 7.701 1.00 96.12 96 THR A CA 1
ATOM 728 C C . THR A 1 96 ? 0.246 14.035 7.004 1.00 96.12 96 THR A C 1
ATOM 730 O O . THR A 1 96 ? 1.449 14.060 7.268 1.00 96.12 96 THR A O 1
ATOM 733 N N . HIS A 1 97 ? -0.233 13.246 6.034 1.00 97.50 97 HIS A N 1
ATOM 734 C CA . HIS A 1 97 ? 0.564 12.246 5.316 1.00 97.50 97 HIS A CA 1
ATOM 735 C C . HIS A 1 97 ? 1.263 12.784 4.055 1.00 97.50 97 HIS A C 1
ATOM 737 O O . HIS A 1 97 ? 1.988 12.038 3.394 1.00 97.50 97 HIS A O 1
ATOM 743 N N . ILE A 1 98 ? 1.118 14.074 3.714 1.00 97.56 98 ILE A N 1
ATOM 744 C CA . ILE A 1 98 ? 1.714 14.680 2.504 1.00 97.56 98 ILE A CA 1
ATOM 745 C C . ILE A 1 98 ? 3.220 14.409 2.399 1.00 97.56 98 ILE A C 1
ATOM 747 O O . ILE A 1 98 ? 3.714 14.038 1.330 1.00 97.56 98 ILE A O 1
ATOM 751 N N . LYS A 1 99 ? 3.964 14.609 3.496 1.00 97.94 99 LYS A N 1
ATOM 752 C CA . LYS A 1 99 ? 5.417 14.393 3.513 1.00 97.94 99 LYS A CA 1
ATOM 753 C C . LYS A 1 99 ? 5.749 12.920 3.261 1.00 97.94 99 LYS A C 1
ATOM 755 O O . LYS A 1 99 ? 6.525 12.624 2.359 1.00 97.94 99 LYS A O 1
ATOM 760 N N . LEU A 1 100 ? 5.092 12.019 3.989 1.00 98.31 100 LEU A N 1
ATOM 761 C CA . LEU A 1 100 ? 5.275 10.574 3.865 1.00 98.31 100 LEU A CA 1
ATOM 762 C C . LEU A 1 100 ? 5.034 10.089 2.434 1.00 98.31 100 LEU A C 1
ATOM 764 O O . LEU A 1 100 ? 5.849 9.358 1.878 1.00 98.31 100 LEU A O 1
ATOM 768 N N . VAL A 1 101 ? 3.950 10.539 1.802 1.00 98.19 101 VAL A N 1
ATOM 769 C CA . VAL A 1 101 ? 3.614 10.145 0.428 1.00 98.19 101 VAL A CA 1
ATOM 770 C C . VAL A 1 101 ? 4.664 10.637 -0.569 1.00 98.19 101 VAL A C 1
ATOM 772 O O . VAL A 1 101 ? 5.051 9.888 -1.466 1.00 98.19 101 VAL A O 1
ATOM 775 N N . ARG A 1 102 ? 5.180 11.863 -0.413 1.00 98.19 102 ARG A N 1
ATOM 776 C CA . ARG A 1 102 ? 6.271 12.384 -1.260 1.00 98.19 102 ARG A CA 1
ATOM 777 C C . ARG A 1 102 ? 7.563 11.582 -1.099 1.00 98.19 102 ARG A C 1
ATOM 779 O O . ARG A 1 102 ? 8.219 11.278 -2.102 1.00 98.19 102 ARG A O 1
ATOM 786 N N . ASP A 1 103 ? 7.909 11.226 0.132 1.00 98.56 103 ASP A N 1
ATOM 787 C CA . 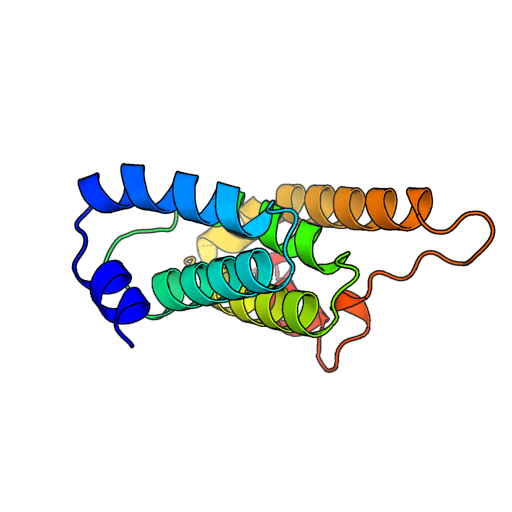ASP A 1 103 ? 9.112 10.452 0.444 1.00 98.56 103 ASP A CA 1
ATOM 788 C C . ASP A 1 103 ? 8.999 9.017 -0.108 1.00 98.56 103 ASP A C 1
ATOM 790 O O . ASP A 1 103 ? 9.931 8.507 -0.742 1.00 98.56 103 ASP A O 1
ATOM 794 N N . ALA A 1 104 ? 7.825 8.393 0.014 1.00 98.44 104 ALA A N 1
ATOM 795 C CA . ALA A 1 104 ? 7.551 7.069 -0.538 1.00 98.44 104 ALA A CA 1
ATOM 796 C C . ALA A 1 104 ? 7.583 7.058 -2.078 1.00 98.44 104 ALA A C 1
ATOM 798 O O . ALA A 1 104 ? 8.200 6.178 -2.682 1.00 98.44 104 ALA A O 1
ATOM 799 N N . VAL A 1 105 ? 7.000 8.067 -2.742 1.00 98.00 105 VAL A N 1
ATOM 800 C CA . VAL A 1 105 ? 7.084 8.208 -4.210 1.00 98.00 105 VAL A CA 1
ATOM 801 C C . VAL A 1 105 ? 8.538 8.391 -4.656 1.00 98.00 105 VAL A C 1
ATOM 803 O O . VAL A 1 105 ? 8.963 7.783 -5.643 1.00 98.00 105 VAL A O 1
ATOM 806 N N . SER A 1 106 ? 9.324 9.184 -3.922 1.00 97.56 106 SER A N 1
ATOM 807 C CA . SER A 1 106 ? 10.754 9.372 -4.203 1.00 97.56 106 SER A CA 1
ATOM 808 C C . SER A 1 106 ? 11.527 8.058 -4.070 1.00 97.56 106 SER A C 1
ATOM 810 O O . SER A 1 106 ? 12.316 7.716 -4.951 1.00 97.56 106 SER A O 1
ATOM 812 N N . THR A 1 107 ? 11.225 7.268 -3.039 1.00 97.56 107 THR A N 1
ATOM 813 C CA . THR A 1 107 ? 11.799 5.932 -2.824 1.00 97.56 107 THR A CA 1
ATOM 814 C C . THR A 1 107 ? 11.463 4.977 -3.972 1.00 97.56 107 THR A C 1
ATOM 816 O O . THR A 1 107 ? 12.353 4.315 -4.516 1.00 97.56 107 THR A O 1
ATOM 819 N N . ALA A 1 108 ? 10.197 4.942 -4.397 1.00 96.81 108 ALA A N 1
ATOM 820 C CA . ALA A 1 108 ? 9.737 4.117 -5.511 1.00 96.81 108 ALA A CA 1
ATOM 821 C C . ALA A 1 108 ? 10.440 4.497 -6.829 1.00 96.81 108 ALA A C 1
ATOM 823 O O . ALA A 1 108 ? 10.934 3.635 -7.562 1.00 96.81 108 ALA A O 1
ATOM 824 N N . ARG A 1 109 ? 10.562 5.802 -7.102 1.00 95.69 109 ARG A N 1
ATOM 825 C CA . ARG A 1 109 ? 11.297 6.337 -8.258 1.00 95.69 109 ARG A CA 1
ATOM 826 C C . ARG A 1 109 ? 12.775 5.951 -8.213 1.00 95.69 109 ARG A C 1
ATOM 828 O O . ARG A 1 109 ? 13.328 5.524 -9.223 1.00 95.69 109 ARG A O 1
ATOM 835 N N . ASP A 1 110 ? 13.427 6.083 -7.063 1.00 94.88 110 ASP A N 1
ATOM 836 C CA . ASP A 1 110 ? 14.854 5.786 -6.919 1.00 94.88 110 ASP A CA 1
ATOM 837 C C . ASP A 1 110 ? 15.150 4.282 -7.041 1.00 94.88 110 ASP A C 1
ATOM 839 O O . ASP A 1 110 ? 16.214 3.890 -7.536 1.00 94.88 110 ASP A O 1
ATOM 843 N N . LYS A 1 111 ? 14.208 3.419 -6.641 1.00 93.50 111 LYS A N 1
ATOM 844 C CA . LYS A 1 111 ? 14.258 1.976 -6.918 1.00 93.50 111 LYS A CA 1
ATOM 845 C C . LYS A 1 111 ? 14.227 1.707 -8.422 1.00 93.50 111 LYS A C 1
ATOM 847 O O . LYS A 1 111 ? 15.087 0.978 -8.917 1.00 93.50 111 LYS A O 1
ATOM 852 N N . GLU A 1 112 ? 13.332 2.355 -9.161 1.00 93.12 112 GLU A N 1
ATOM 853 C CA . GLU A 1 112 ? 13.235 2.133 -10.605 1.00 93.12 112 GLU A CA 1
ATOM 854 C C . GLU A 1 112 ? 14.407 2.740 -11.387 1.00 93.12 112 GLU A C 1
ATOM 856 O O . GLU A 1 112 ? 14.955 2.102 -12.288 1.00 93.12 112 GLU A O 1
ATOM 861 N N . ARG A 1 113 ? 14.904 3.904 -10.956 1.00 93.38 113 ARG A N 1
ATOM 862 C CA . ARG A 1 113 ? 16.139 4.510 -11.476 1.00 93.38 113 ARG A CA 1
ATOM 863 C C . ARG A 1 113 ? 17.345 3.576 -11.357 1.00 93.38 113 ARG A C 1
ATOM 865 O O . ARG A 1 113 ? 18.173 3.521 -12.262 1.00 93.38 113 ARG A O 1
ATOM 872 N N . ARG A 1 114 ? 17.475 2.851 -10.239 1.00 91.88 114 ARG A N 1
ATOM 873 C CA . ARG A 1 114 ? 18.577 1.892 -10.039 1.00 91.88 114 ARG A CA 1
ATOM 874 C C . ARG A 1 114 ? 18.478 0.689 -10.975 1.00 91.88 114 ARG A C 1
ATOM 876 O O . ARG A 1 114 ? 19.513 0.182 -11.400 1.00 91.88 114 ARG A O 1
ATOM 883 N N . ARG A 1 115 ? 17.259 0.257 -11.308 1.00 88.62 115 ARG A N 1
ATOM 884 C CA . ARG A 1 115 ? 17.004 -0.865 -12.223 1.00 88.62 115 ARG A CA 1
ATOM 885 C C . ARG A 1 115 ? 17.220 -0.488 -13.684 1.00 88.62 115 ARG A C 1
ATOM 887 O O . ARG A 1 115 ? 17.746 -1.297 -14.441 1.00 88.62 115 ARG A O 1
ATOM 894 N N . ARG A 1 116 ? 16.843 0.731 -14.080 1.00 83.38 116 ARG A N 1
ATOM 895 C CA . ARG A 1 116 ? 16.914 1.190 -15.472 1.00 83.38 116 ARG A CA 1
ATOM 896 C C . ARG A 1 116 ? 17.889 2.358 -15.628 1.00 83.38 116 ARG A C 1
ATOM 898 O O . ARG A 1 116 ? 17.526 3.521 -15.468 1.00 83.38 116 ARG A O 1
ATOM 905 N N . LYS A 1 117 ? 19.149 2.052 -15.954 1.00 80.31 117 LYS A N 1
ATOM 906 C CA . LYS A 1 117 ? 20.174 3.073 -16.229 1.00 80.31 117 LYS A CA 1
ATOM 907 C C . LYS A 1 117 ? 20.004 3.648 -17.639 1.00 80.31 117 LYS A C 1
ATOM 909 O O . LYS A 1 117 ? 19.869 2.894 -18.594 1.00 80.31 117 LYS A O 1
ATOM 914 N N . GLY A 1 118 ? 20.069 4.975 -17.764 1.00 77.19 118 GLY A N 1
ATOM 915 C CA . GLY A 1 118 ? 20.124 5.664 -19.062 1.00 77.19 118 GLY A CA 1
ATOM 916 C C . GLY A 1 118 ? 18.785 5.843 -19.785 1.00 77.19 118 GLY A C 1
ATOM 917 O O . GLY A 1 118 ? 18.782 6.304 -20.920 1.00 77.19 118 GLY A O 1
ATOM 918 N N . VAL A 1 119 ? 17.658 5.521 -19.144 1.00 83.12 119 VAL A N 1
ATOM 919 C CA . VAL A 1 119 ? 16.307 5.756 -19.682 1.00 83.12 119 VAL A CA 1
ATOM 920 C C . VAL A 1 119 ? 15.492 6.650 -18.743 1.00 83.12 119 VAL A C 1
ATOM 922 O O . VAL A 1 119 ? 15.785 6.691 -17.543 1.00 83.12 119 VAL A O 1
ATOM 925 N N . PRO A 1 120 ? 14.461 7.356 -19.249 1.00 84.25 120 PRO A N 1
ATOM 926 C CA . PRO A 1 120 ? 13.524 8.080 -18.400 1.00 84.25 120 PRO A CA 1
ATOM 927 C C . PRO A 1 120 ? 12.916 7.164 -17.334 1.00 84.25 120 PRO A C 1
ATOM 929 O O . PRO A 1 120 ? 12.472 6.051 -17.624 1.00 84.25 120 PRO A O 1
ATOM 932 N N . VAL A 1 121 ? 12.902 7.637 -16.090 1.00 89.00 121 VAL A N 1
ATOM 933 C CA . VAL A 1 121 ? 12.369 6.878 -14.958 1.00 89.00 121 VAL A CA 1
ATOM 934 C C . VAL A 1 121 ? 10.859 7.067 -14.917 1.00 89.00 121 VAL A C 1
ATOM 936 O O . VAL A 1 121 ? 10.374 8.138 -14.560 1.00 89.00 121 VAL A O 1
ATOM 939 N N . LEU A 1 122 ? 10.123 6.019 -15.280 1.00 91.38 122 LEU A N 1
ATOM 940 C CA . LEU A 1 122 ? 8.668 5.952 -15.159 1.00 91.38 122 LEU A CA 1
ATOM 941 C C . LEU A 1 122 ? 8.313 5.013 -14.011 1.00 91.38 122 LEU A C 1
ATOM 943 O O . LEU A 1 122 ? 8.840 3.905 -13.955 1.00 91.38 122 LEU A O 1
ATOM 947 N N . LEU A 1 123 ? 7.421 5.439 -13.114 1.00 94.19 123 LEU A N 1
ATOM 948 C CA . LEU A 1 123 ? 6.898 4.567 -12.063 1.00 94.19 123 LEU A CA 1
ATOM 949 C C . LEU A 1 123 ? 5.687 3.798 -12.619 1.00 94.19 123 LEU A C 1
ATOM 951 O O . LEU A 1 123 ? 4.680 4.450 -12.900 1.00 94.19 123 LEU A O 1
ATOM 955 N N . PRO A 1 124 ? 5.738 2.458 -12.770 1.00 95.44 124 PRO A N 1
ATOM 956 C CA . PRO A 1 124 ? 4.668 1.680 -13.401 1.00 95.44 124 PRO A CA 1
ATOM 957 C C . PRO A 1 124 ? 3.272 1.968 -12.842 1.00 95.44 124 PRO A C 1
ATOM 959 O O . PRO A 1 124 ? 2.337 2.186 -13.610 1.00 95.44 124 PRO A O 1
ATOM 962 N N . GLY A 1 125 ? 3.129 2.059 -11.516 1.00 96.50 125 GLY A N 1
ATOM 963 C CA . GLY A 1 125 ? 1.837 2.362 -10.895 1.00 96.50 125 GLY A CA 1
ATOM 964 C C . GLY A 1 125 ? 1.289 3.756 -11.212 1.00 96.50 125 GLY A C 1
ATOM 965 O O . GLY A 1 125 ? 0.077 3.941 -11.191 1.00 96.50 125 GLY A O 1
ATOM 966 N N . LEU A 1 126 ? 2.146 4.722 -11.572 1.00 96.00 126 LEU A N 1
ATOM 967 C CA . LEU A 1 126 ? 1.720 6.055 -12.024 1.00 96.00 126 LEU A CA 1
ATOM 968 C C . LEU A 1 126 ? 1.364 6.109 -13.515 1.00 96.00 126 LEU A C 1
ATOM 970 O O . LEU A 1 126 ? 0.845 7.121 -13.979 1.00 96.00 126 LEU A O 1
ATOM 974 N N . CYS A 1 127 ? 1.594 5.023 -14.252 1.00 95.62 127 CYS A N 1
ATOM 975 C CA . CYS A 1 127 ? 1.166 4.865 -15.640 1.00 95.62 127 CYS A CA 1
ATOM 976 C C . CYS A 1 127 ? -0.187 4.140 -15.768 1.00 95.62 127 CYS A C 1
ATOM 978 O O . CYS A 1 127 ? -0.674 3.955 -16.883 1.00 95.62 127 CYS A O 1
ATOM 980 N N . LEU A 1 128 ? -0.800 3.722 -14.654 1.00 96.50 128 LEU A N 1
ATOM 981 C CA . LEU A 1 128 ? -2.126 3.104 -14.656 1.00 96.50 128 LEU A CA 1
ATOM 982 C C . LEU A 1 128 ? -3.233 4.124 -14.993 1.00 96.50 128 LEU A C 1
ATOM 984 O O . LEU A 1 128 ? -3.118 5.313 -14.670 1.00 96.50 128 LEU A O 1
ATOM 988 N N . PRO A 1 129 ? -4.364 3.683 -15.575 1.00 95.69 129 PRO A N 1
ATOM 989 C CA . PRO A 1 129 ? -5.549 4.524 -15.690 1.00 95.69 129 PRO A CA 1
ATOM 990 C C . PRO A 1 129 ? -5.980 5.039 -14.313 1.00 95.69 129 PRO A C 1
ATOM 992 O O . PRO A 1 129 ? -6.102 4.264 -13.370 1.00 95.69 129 PRO A O 1
ATOM 995 N N . LYS A 1 130 ? -6.236 6.349 -14.199 1.00 95.19 130 LYS A N 1
ATOM 996 C CA . LYS A 1 130 ? -6.614 7.013 -12.934 1.00 95.19 130 LYS A CA 1
ATOM 997 C C . LYS A 1 130 ? -5.571 6.878 -11.817 1.00 95.19 130 LYS A C 1
ATOM 999 O O . LYS A 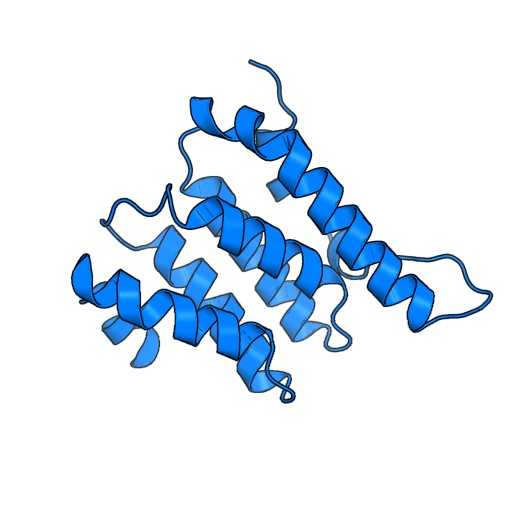1 130 ? -5.921 7.038 -10.651 1.00 95.19 130 LYS A O 1
ATOM 1004 N N . ALA A 1 131 ? -4.299 6.655 -12.149 1.00 95.88 131 ALA A N 1
ATOM 1005 C CA . ALA A 1 131 ? -3.250 6.399 -11.163 1.00 95.88 131 ALA A CA 1
ATOM 1006 C C . ALA A 1 131 ? -3.195 7.405 -10.001 1.00 95.88 131 ALA A C 1
ATOM 1008 O O . ALA A 1 131 ? -2.938 7.012 -8.866 1.00 95.88 131 ALA A O 1
ATOM 1009 N N . LEU A 1 132 ? -3.469 8.687 -10.270 1.00 96.75 132 LEU A N 1
ATOM 1010 C CA . LEU A 1 132 ? -3.425 9.751 -9.265 1.00 96.75 132 LEU A CA 1
ATOM 1011 C C . LEU A 1 132 ? -4.642 9.788 -8.336 1.00 96.75 132 LEU A C 1
ATOM 1013 O O . LEU A 1 132 ? -4.560 10.413 -7.286 1.00 96.75 132 LEU A O 1
ATOM 1017 N N . GLN A 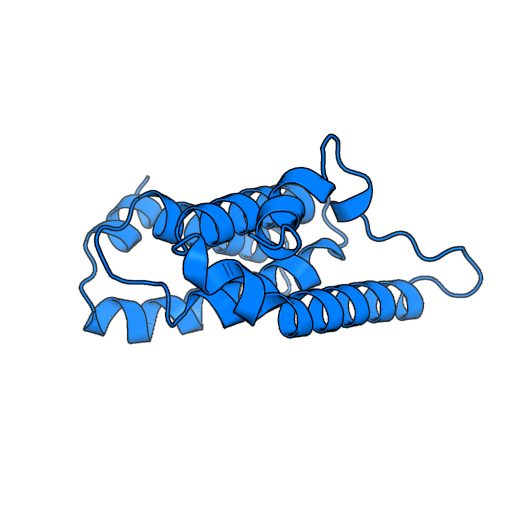1 133 ? -5.747 9.122 -8.678 1.00 96.88 133 GLN A N 1
ATOM 1018 C CA . GLN A 1 133 ? -6.994 9.158 -7.909 1.00 96.88 133 GLN A CA 1
ATOM 1019 C C . GLN A 1 133 ? -6.805 8.918 -6.397 1.00 96.88 133 GLN A C 1
ATOM 1021 O O . GLN A 1 133 ? -7.314 9.736 -5.635 1.00 96.88 133 GLN A O 1
ATOM 1026 N N . PRO A 1 134 ? -6.074 7.885 -5.930 1.00 96.94 134 PRO A N 1
ATOM 1027 C CA . PRO A 1 134 ? -5.864 7.676 -4.496 1.00 96.94 134 PRO A CA 1
ATOM 1028 C C . PRO A 1 134 ? -4.915 8.690 -3.844 1.00 96.94 134 PRO A C 1
ATOM 1030 O O . PRO A 1 134 ? -4.907 8.813 -2.628 1.00 96.94 134 PRO A O 1
ATOM 1033 N N . PHE A 1 135 ? -4.137 9.448 -4.619 1.00 97.50 135 PHE A N 1
ATOM 1034 C CA . PHE A 1 135 ? -3.267 10.497 -4.084 1.00 97.50 135 PHE A CA 1
ATOM 1035 C C . PHE A 1 135 ? -4.030 11.800 -3.844 1.00 97.50 135 PHE A C 1
ATOM 1037 O O . PHE A 1 135 ? -3.711 12.526 -2.907 1.00 97.50 135 PHE A O 1
ATOM 1044 N N . LEU A 1 136 ? -5.033 12.111 -4.674 1.00 96.25 136 LEU A N 1
ATOM 1045 C CA . LEU A 1 136 ? -5.726 13.405 -4.636 1.00 96.25 136 LEU A CA 1
ATOM 1046 C C . LEU A 1 136 ? -6.258 13.781 -3.242 1.00 96.25 136 LEU A C 1
ATOM 1048 O O . LEU A 1 136 ? -5.970 14.900 -2.824 1.00 96.25 136 LEU A O 1
ATOM 1052 N N . PRO A 1 137 ? -6.942 12.893 -2.487 1.00 95.50 137 PRO A N 1
ATOM 1053 C CA . PRO A 1 137 ? -7.476 13.243 -1.169 1.00 95.50 137 PRO A CA 1
ATOM 1054 C C . PRO A 1 137 ? -6.408 13.663 -0.150 1.00 95.50 137 PRO A C 1
ATOM 1056 O O . PRO A 1 137 ? -6.711 14.395 0.780 1.00 95.50 137 PRO A O 1
ATOM 1059 N N . ILE A 1 138 ? -5.158 13.225 -0.330 1.00 97.06 138 ILE A N 1
ATOM 1060 C CA . ILE A 1 138 ? -4.030 13.537 0.563 1.00 97.06 138 ILE A CA 1
ATOM 1061 C C . ILE A 1 138 ? -3.504 14.953 0.314 1.00 97.06 138 ILE A C 1
ATOM 1063 O O . ILE A 1 138 ? -3.065 15.633 1.235 1.00 97.06 138 ILE A O 1
ATOM 1067 N N . PHE A 1 139 ? -3.533 15.402 -0.943 1.00 94.31 139 PHE A N 1
ATOM 1068 C CA . PHE A 1 139 ? -3.008 16.708 -1.351 1.00 94.31 139 PHE A CA 1
ATOM 1069 C C . PHE A 1 139 ? -4.082 17.794 -1.455 1.00 94.31 139 PHE A C 1
ATOM 1071 O O . PHE A 1 139 ? -3.748 18.958 -1.677 1.00 94.31 139 PHE A O 1
ATOM 1078 N N . GLN A 1 140 ? -5.356 17.433 -1.311 1.00 85.94 140 GLN A N 1
ATOM 1079 C CA . GLN A 1 140 ? -6.446 18.391 -1.205 1.00 85.94 140 GLN A CA 1
ATOM 1080 C C . GLN A 1 140 ? -6.384 19.052 0.172 1.00 85.94 140 GLN A C 1
ATOM 1082 O O . GLN A 1 140 ? -6.657 18.426 1.191 1.00 85.94 140 GLN A O 1
ATOM 1087 N N . GLN A 1 141 ? -5.985 20.321 0.194 1.00 66.62 141 GLN A N 1
ATOM 1088 C CA . GLN A 1 141 ? -6.129 21.159 1.378 1.00 66.62 141 GLN A CA 1
ATOM 1089 C C . GLN A 1 141 ? -7.609 21.533 1.500 1.00 66.62 141 GLN A C 1
ATOM 1091 O O . GLN A 1 141 ? -8.201 21.997 0.522 1.00 66.62 141 GLN A O 1
ATOM 1096 N N . VAL A 1 142 ? -8.196 21.256 2.666 1.00 58.31 142 VAL A N 1
ATOM 1097 C CA . VAL A 1 142 ? -9.520 21.762 3.063 1.00 58.31 142 VAL A CA 1
ATOM 1098 C C . VAL A 1 142 ? -9.404 23.215 3.492 1.00 58.31 142 VAL A C 1
ATOM 1100 O O . VAL A 1 142 ? -8.378 23.543 4.130 1.00 58.31 142 VAL A O 1
#

Foldseek 3Di:
DVLLVLLAPDDPVVCVVVLVVLLVQCVDPDLVSVLVSLLSLLSNLQPHPDDCQVVLLVLLLSLLLQLLDPDLSSNVSSLSSLLSSLVNHPLVCLLVCPVSNVVSNVNSQVVQCVVDPPDDRDRNLCPDVCSCVSVVSNPDDD

pLDDT: mean 94.79, std 5.96, range [58.31, 98.81]

Radius of gyration: 14.82 Å; chains: 1; bounding box: 34×40×39 Å

Secondary structure (DSSP, 8-state):
-HHHHHHHH--HHHHHHHHHHHHHHHT-SSHHHHHHHHHHHHHHHHH--S--TTTHHHHHHHHHHHTT-SSHHHHHHHHHHHHHHHHHS-TTTGGGGHHHHHHHHHHHHHHHHHHSTTS----GGGGSTTTTTTTHHHH---

Sequence (142 aa):
KAAETIVLVIDDEGVETLIPELLRGVNDNQASMRRGAAYLIGFLFKNSKLYLADEAPDMMSTLITLLSDTDNATVLAAWEAFSRVVGSVPKEQLPTHIKLVRDAVSTARDKERRRRKGVPVLLPGLCLPKALQPFLPIFQQV